Protein AF-A0A317N419-F1 (afdb_monomer_lite)

Sequence (150 aa):
MLAPAGVVDKLAEAG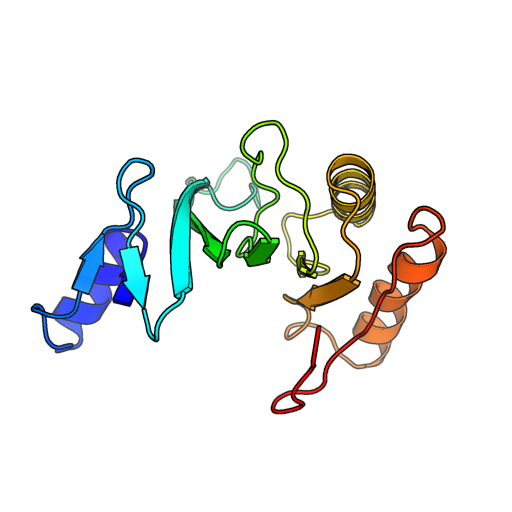AETGRLEVATADAPFESAGVTVRSIVGEHAAIHSSLPESPNVAYLIDGRILHPGDAFPALPDSTLLDVLFLPVSGPWMRYADAVDYVTATRPGLVVPIHDGDLNEMGRTLTDQLAGLLPEGIRYQRLDSGTPVTV

Secondary structure (DSSP, 8-state):
-EE-HHHHHHHHHTT--GGG-EE--SS--EEETTEEEEEEEEEPPPS-TTSPP-EEEEEEETTTEEE--SS-PPPPTT---SEEEEE---TT--HHHHHHHHHHH--SEEEEES-TTS-HHHHHHHHGGGGGSPTT-EE----TT-----

Radius of gyration: 16.14 Å; chains: 1; bounding box: 37×36×35 Å

InterPro domains:
  IPR036866 Ribonuclease Z/Hydroxyacylglutathione hydrolase-like [G3DSA:3.60.15.10] (1-128)
  IPR036866 Ribonuclease Z/Hydroxyacylglutathione hydrolase-like [SSF56281] (29-119)

Foldseek 3Di:
DEEAPVVLVVCVVVVHDNVPYHYADQPDWDDDPRKTKGWDKDWQQDLDPVDDTHIFIWIQINLAEIDGDRDLDDDDPPRAHQEYAFEQDDSRDDLVVRQVSCAVRVYQEYEYDPCPVDDPVSVVVSQCSQVSHDPNYHYDYDDPPRDDDD

Structure (mmCIF, N/CA/C/O backbone):
data_AF-A0A317N419-F1
#
_entry.id   AF-A0A317N419-F1
#
loop_
_atom_site.group_PDB
_atom_site.id
_atom_site.type_symbol
_atom_site.label_atom_id
_atom_site.label_alt_id
_atom_site.label_comp_id
_atom_site.label_asym_id
_atom_site.label_entity_id
_atom_site.label_seq_id
_atom_site.pdbx_PDB_ins_code
_atom_site.Cartn_x
_atom_site.Cartn_y
_atom_site.Cartn_z
_atom_site.occupancy
_atom_site.B_iso_or_equiv
_atom_site.auth_seq_id
_atom_site.auth_comp_id
_atom_site.auth_asym_id
_atom_site.auth_atom_id
_atom_site.pdbx_PDB_model_num
ATOM 1 N N . MET A 1 1 ? -14.486 4.471 9.496 1.00 80.69 1 MET A N 1
ATOM 2 C CA . MET A 1 1 ? -13.049 4.539 9.221 1.00 80.69 1 MET A CA 1
ATOM 3 C C . MET A 1 1 ? -12.380 3.555 10.140 1.00 80.69 1 MET A C 1
ATOM 5 O O . MET A 1 1 ? -12.443 3.735 11.348 1.00 80.69 1 MET A O 1
ATOM 9 N N . LEU A 1 2 ? -11.801 2.524 9.538 1.00 89.50 2 LEU A N 1
ATOM 10 C CA . LEU A 1 2 ? -10.922 1.585 10.209 1.00 89.50 2 LEU A CA 1
ATOM 11 C C . LEU A 1 2 ? -9.491 2.106 10.035 1.00 89.50 2 LEU A C 1
ATOM 13 O O . LEU A 1 2 ? -9.149 2.515 8.925 1.00 89.50 2 LEU A O 1
ATOM 17 N N . ALA A 1 3 ? -8.706 2.208 11.106 1.00 92.94 3 ALA A N 1
ATOM 18 C CA . ALA A 1 3 ? -7.365 2.803 11.058 1.00 92.94 3 ALA A CA 1
ATOM 19 C C . ALA A 1 3 ? -6.517 2.411 12.286 1.00 92.94 3 ALA A C 1
ATOM 21 O O . ALA A 1 3 ? -7.059 1.854 13.243 1.00 92.94 3 ALA A O 1
ATOM 22 N N . PRO A 1 4 ? -5.205 2.720 12.320 1.00 94.38 4 PRO A N 1
ATOM 23 C CA . PRO A 1 4 ? -4.434 2.652 13.560 1.00 94.38 4 PRO A CA 1
ATOM 24 C C . PRO A 1 4 ? -5.053 3.499 14.682 1.00 94.38 4 PRO A C 1
ATOM 26 O O . PRO A 1 4 ? -5.641 4.549 14.416 1.00 94.38 4 PRO A O 1
ATOM 29 N N . ALA A 1 5 ? -4.848 3.097 15.941 1.00 93.88 5 ALA A N 1
ATOM 30 C CA . ALA A 1 5 ? -5.417 3.781 17.109 1.00 93.88 5 ALA A CA 1
ATOM 31 C C . ALA A 1 5 ? -5.109 5.288 17.133 1.00 93.88 5 ALA A C 1
ATOM 33 O O . ALA A 1 5 ? -6.018 6.104 17.230 1.00 93.88 5 ALA A O 1
ATOM 34 N N . GLY A 1 6 ? -3.852 5.673 16.893 1.00 94.06 6 GLY A N 1
ATOM 35 C CA . GLY A 1 6 ? -3.470 7.088 16.868 1.00 94.06 6 GLY A CA 1
ATOM 36 C C . GLY A 1 6 ? -4.131 7.908 15.749 1.00 94.06 6 GLY A C 1
ATOM 37 O O . GLY A 1 6 ? -4.202 9.130 15.851 1.00 94.06 6 GLY A O 1
ATOM 38 N N . VAL A 1 7 ? -4.621 7.271 14.678 1.00 95.00 7 VAL A N 1
ATOM 39 C CA . VAL A 1 7 ? -5.422 7.946 13.641 1.00 95.00 7 VAL A CA 1
ATOM 40 C C . VAL A 1 7 ? -6.870 8.095 14.103 1.00 95.00 7 VAL A C 1
ATOM 42 O O . VAL A 1 7 ? -7.449 9.164 13.926 1.00 95.00 7 VAL A O 1
ATOM 45 N N . VAL A 1 8 ? -7.440 7.057 14.722 1.00 96.25 8 VAL A N 1
ATOM 46 C CA . VAL A 1 8 ? -8.780 7.105 15.329 1.00 96.25 8 VAL A CA 1
ATOM 47 C C . VAL A 1 8 ? -8.870 8.232 16.358 1.00 96.25 8 VAL A C 1
ATOM 49 O O . VAL A 1 8 ? -9.787 9.048 16.272 1.00 96.25 8 VAL A O 1
ATOM 52 N N . ASP A 1 9 ? -7.886 8.335 17.251 1.00 95.88 9 ASP A N 1
ATOM 53 C CA . ASP A 1 9 ? -7.836 9.370 18.287 1.00 95.88 9 ASP A CA 1
ATOM 54 C C . ASP A 1 9 ? -7.812 10.774 17.669 1.00 95.88 9 ASP A C 1
ATOM 56 O O . ASP A 1 9 ? -8.660 11.611 17.978 1.00 95.88 9 ASP A O 1
ATOM 60 N N . LYS A 1 10 ? -6.912 11.010 16.704 1.00 96.50 10 LYS A N 1
ATOM 61 C CA . LYS A 1 10 ? -6.810 12.299 15.998 1.00 96.50 10 LYS A CA 1
ATOM 62 C C . LYS A 1 10 ? -8.097 12.683 15.271 1.00 96.50 10 LYS A C 1
ATOM 64 O O . LYS A 1 10 ? -8.446 13.860 15.218 1.00 96.50 10 LYS A O 1
ATOM 69 N N . LEU A 1 11 ? -8.804 11.717 14.686 1.00 96.69 11 LEU A N 1
ATOM 70 C CA . LEU A 1 11 ? -10.076 11.975 14.010 1.00 96.69 11 LEU A CA 1
ATOM 71 C C . LEU A 1 11 ? -11.190 12.300 15.003 1.00 96.69 11 LEU A C 1
ATOM 73 O O . LEU A 1 11 ? -11.979 13.207 14.743 1.00 96.69 11 LEU A O 1
ATOM 77 N N . ALA A 1 12 ? -11.243 11.599 16.136 1.00 96.38 12 ALA A N 1
ATOM 78 C CA . ALA A 1 12 ? -12.186 11.901 17.205 1.00 96.38 12 ALA A CA 1
ATOM 79 C C . ALA A 1 12 ? -11.947 13.312 17.770 1.00 96.38 12 ALA A C 1
ATOM 81 O O . ALA A 1 12 ? -12.893 14.088 17.901 1.00 96.38 12 ALA A O 1
ATOM 82 N N . GLU A 1 13 ? -10.687 13.681 18.019 1.00 97.31 13 GLU A N 1
ATOM 83 C CA . GLU A 1 13 ? -10.290 15.032 18.443 1.00 97.31 13 GLU A CA 1
ATOM 84 C C . GLU A 1 13 ? -10.659 16.105 17.410 1.00 97.31 13 GLU A C 1
ATOM 86 O O . GLU A 1 13 ? -11.087 17.201 17.772 1.00 97.31 13 GLU A O 1
ATOM 91 N N . ALA A 1 14 ? -10.553 15.781 16.119 1.00 97.19 14 ALA A N 1
ATOM 92 C CA . ALA A 1 14 ? -10.971 16.652 15.024 1.00 97.19 14 ALA A CA 1
ATOM 93 C C . ALA A 1 14 ? -12.503 16.739 14.845 1.00 97.19 14 ALA A C 1
ATOM 95 O O . ALA A 1 14 ? -12.975 17.457 13.962 1.00 97.19 14 ALA A O 1
ATOM 96 N N . GLY A 1 15 ? -13.289 16.031 15.665 1.00 96.50 15 GLY A N 1
ATOM 97 C CA . GLY A 1 15 ? -14.752 16.077 15.654 1.00 96.50 15 GLY A CA 1
ATOM 98 C C . GLY A 1 15 ? -15.418 15.116 14.668 1.00 96.50 15 GLY A C 1
ATOM 99 O O . GLY A 1 15 ? -16.587 15.310 14.330 1.00 96.50 15 GLY A O 1
ATOM 100 N N . ALA A 1 16 ? -14.710 14.088 14.189 1.00 95.81 16 ALA A N 1
ATOM 101 C CA . ALA A 1 16 ? -15.334 13.029 13.404 1.00 95.81 16 ALA A CA 1
ATOM 102 C C . ALA A 1 16 ? -16.356 12.241 14.247 1.00 95.81 16 ALA A C 1
ATOM 104 O O . ALA A 1 16 ? -16.210 12.080 15.459 1.00 95.81 16 ALA A O 1
ATOM 105 N N . GLU A 1 17 ? -17.400 11.726 13.594 1.00 94.75 17 GLU A N 1
ATOM 106 C CA . GLU A 1 17 ? -18.445 10.938 14.252 1.00 94.75 17 GLU A CA 1
ATOM 107 C C . GLU A 1 17 ? -17.854 9.639 14.824 1.00 94.75 17 GLU A C 1
ATOM 109 O O . GLU A 1 17 ? -17.531 8.712 14.082 1.00 94.75 17 GLU A O 1
ATOM 114 N N . THR A 1 18 ? -17.729 9.563 16.150 1.00 90.00 18 THR A N 1
ATOM 115 C CA . THR A 1 18 ? -17.045 8.464 16.855 1.00 90.00 18 THR A CA 1
ATOM 116 C C . THR A 1 18 ? -17.679 7.098 16.613 1.00 90.00 18 THR A C 1
ATOM 118 O O . THR A 1 18 ? -16.962 6.108 16.535 1.00 90.00 18 THR A O 1
ATOM 121 N N . GLY A 1 19 ? -18.997 7.037 16.393 1.00 91.25 19 GLY A N 1
ATOM 122 C CA . GLY A 1 19 ? -19.706 5.806 16.017 1.00 91.25 19 GLY A CA 1
ATOM 123 C C . GLY A 1 19 ? -19.312 5.240 14.647 1.00 91.25 19 GLY A C 1
ATOM 124 O O . GLY A 1 19 ? -19.763 4.161 14.281 1.00 91.25 19 GLY A O 1
ATOM 125 N N . ARG A 1 20 ? -18.484 5.961 13.881 1.00 89.62 20 ARG A N 1
ATOM 126 C CA . ARG A 1 20 ? -17.904 5.510 12.614 1.00 89.62 20 ARG A CA 1
ATOM 127 C C . ARG A 1 20 ? -16.392 5.344 12.689 1.00 89.62 20 ARG A C 1
ATOM 129 O O . ARG A 1 20 ? -15.778 5.221 11.632 1.00 89.62 20 ARG A O 1
ATOM 136 N N . LEU A 1 21 ? -15.770 5.405 13.861 1.00 93.25 21 LEU A N 1
ATOM 137 C CA . LEU A 1 21 ? -14.327 5.238 14.013 1.00 93.25 21 LEU A CA 1
ATOM 138 C C . LEU A 1 21 ? -14.038 3.905 14.688 1.00 93.25 21 LEU A C 1
ATOM 140 O O . LEU A 1 21 ? -14.575 3.612 15.751 1.00 93.25 21 LEU A O 1
ATOM 144 N N . GLU A 1 22 ? -13.173 3.112 14.072 1.00 92.69 22 GLU A N 1
ATOM 145 C CA . GLU A 1 22 ? -12.812 1.792 14.565 1.00 92.69 22 GLU A CA 1
ATOM 146 C C . GLU A 1 22 ? -11.302 1.602 14.455 1.00 92.69 22 GLU A C 1
ATOM 148 O O . GLU A 1 22 ? -10.666 2.005 13.475 1.00 92.69 22 GLU A O 1
ATOM 153 N N . VAL A 1 23 ? -10.715 0.984 15.477 1.00 94.38 23 VAL A N 1
ATOM 154 C CA . VAL A 1 23 ? -9.303 0.604 15.447 1.00 94.38 23 VAL A CA 1
ATOM 155 C C . VAL A 1 23 ? -9.167 -0.691 14.657 1.00 94.38 23 VAL A C 1
ATOM 157 O O . VAL A 1 23 ? -9.862 -1.667 14.934 1.00 94.38 23 VAL A O 1
ATOM 160 N N . ALA A 1 24 ? -8.265 -0.705 13.680 1.00 93.44 24 ALA A N 1
ATOM 161 C CA . ALA A 1 24 ? -7.962 -1.897 12.901 1.00 93.44 24 ALA A CA 1
ATOM 162 C C . ALA A 1 24 ? -7.364 -2.995 13.788 1.00 93.44 24 ALA A C 1
ATOM 164 O O . ALA A 1 24 ? -6.426 -2.750 14.547 1.00 93.44 24 ALA A O 1
ATOM 165 N N . THR A 1 25 ? -7.869 -4.218 13.649 1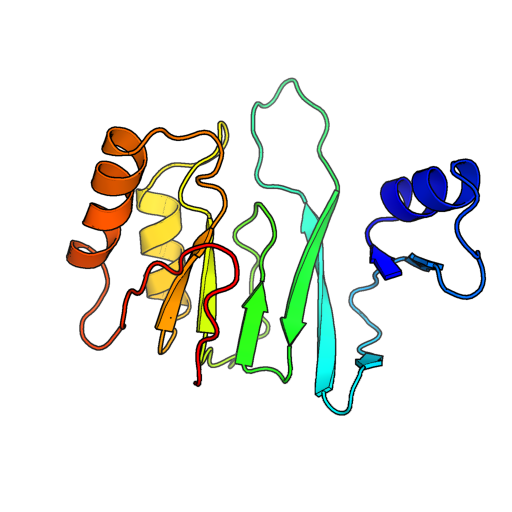.00 91.56 25 THR A N 1
ATOM 166 C CA . THR A 1 25 ? -7.308 -5.413 14.291 1.00 91.56 25 THR A CA 1
ATOM 167 C C . THR A 1 25 ? -7.099 -6.505 13.245 1.00 91.56 25 THR A C 1
ATOM 169 O O . THR A 1 25 ? -7.745 -6.498 12.197 1.00 91.56 25 THR A O 1
ATOM 172 N N . ALA A 1 26 ? -6.177 -7.435 13.500 1.00 84.12 26 ALA A N 1
ATOM 173 C CA . ALA A 1 26 ? -5.904 -8.537 12.575 1.00 84.12 26 ALA A CA 1
ATOM 174 C C . ALA A 1 26 ? -7.013 -9.611 12.571 1.00 84.12 26 ALA A C 1
ATOM 176 O O . ALA A 1 26 ? -7.154 -10.352 11.599 1.00 84.12 26 ALA A O 1
ATOM 177 N N . ASP A 1 27 ? -7.810 -9.683 13.641 1.00 81.50 27 ASP A N 1
ATOM 178 C CA . ASP A 1 27 ? -8.704 -10.815 13.914 1.00 81.50 27 ASP A CA 1
ATOM 179 C C . ASP A 1 27 ? -10.129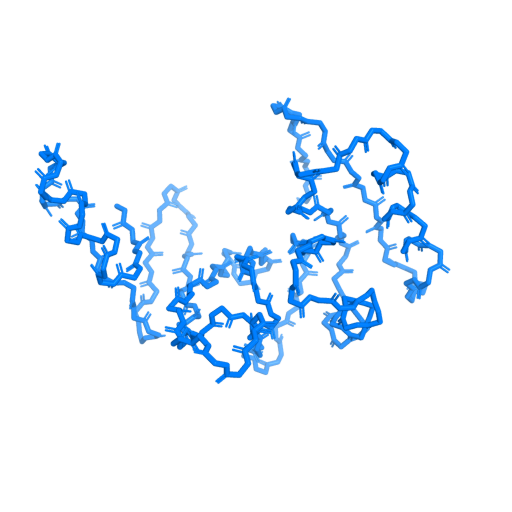 -10.637 13.365 1.00 81.50 27 ASP A C 1
ATOM 181 O O . ASP A 1 27 ? -10.904 -11.594 13.330 1.00 81.50 27 ASP A O 1
ATOM 185 N N . ALA A 1 28 ? -10.494 -9.428 12.931 1.00 82.50 28 ALA A N 1
ATOM 186 C CA . ALA A 1 28 ? -11.865 -9.091 12.559 1.00 82.50 28 ALA A CA 1
ATOM 187 C C . ALA A 1 28 ? -11.939 -8.481 11.148 1.00 82.50 28 ALA A C 1
ATOM 189 O O . ALA A 1 28 ? -11.790 -7.266 10.995 1.00 82.50 28 ALA A O 1
ATOM 190 N N . PRO A 1 29 ? -12.179 -9.289 10.094 1.00 89.06 29 PRO A N 1
ATOM 191 C CA . PRO A 1 29 ? -12.603 -8.742 8.812 1.00 89.06 29 PRO A CA 1
ATOM 192 C C . PRO A 1 29 ? -13.989 -8.096 8.942 1.00 89.06 29 PRO A C 1
ATOM 194 O O . PRO A 1 29 ? -14.802 -8.505 9.774 1.00 89.06 29 PRO A O 1
ATOM 197 N N . PHE A 1 30 ? -14.274 -7.117 8.089 1.00 88.62 30 PHE A N 1
ATOM 198 C CA . PHE A 1 30 ? -15.555 -6.412 8.062 1.00 88.62 30 PHE A CA 1
ATOM 199 C C . PHE A 1 30 ? -16.113 -6.322 6.642 1.00 88.62 30 PHE A C 1
ATOM 201 O O . PHE A 1 30 ? -15.382 -6.452 5.664 1.00 88.62 30 PHE A O 1
ATOM 208 N N . GLU A 1 31 ? -17.414 -6.074 6.534 1.00 92.75 31 GLU A N 1
ATOM 209 C CA . GLU A 1 31 ? -18.094 -5.871 5.256 1.00 92.75 31 GLU A CA 1
ATOM 210 C C . GLU A 1 31 ? -18.266 -4.380 4.973 1.00 92.75 31 GLU A C 1
ATOM 212 O O . GLU A 1 31 ? -18.718 -3.614 5.826 1.00 92.75 31 GLU A O 1
ATOM 217 N N . SER A 1 32 ? -17.959 -3.965 3.748 1.00 89.94 32 SER A N 1
ATOM 218 C CA . SER A 1 32 ? -18.228 -2.610 3.272 1.00 89.94 32 SER A CA 1
ATOM 219 C C . SER A 1 32 ? -18.648 -2.657 1.816 1.00 89.94 32 SER A C 1
ATOM 221 O O . SER A 1 32 ? -17.971 -3.266 1.000 1.00 89.94 32 SER A O 1
ATOM 223 N N . ALA A 1 33 ? -19.781 -2.037 1.479 1.00 91.12 33 ALA A N 1
ATOM 224 C CA . ALA A 1 33 ? -20.308 -2.003 0.110 1.00 91.12 33 ALA A CA 1
ATOM 225 C C . ALA A 1 33 ? -20.398 -3.384 -0.591 1.00 91.12 33 ALA A C 1
ATOM 227 O O . ALA A 1 33 ? -20.318 -3.461 -1.814 1.00 91.12 33 ALA A O 1
ATOM 228 N N . GLY A 1 34 ? -20.592 -4.465 0.175 1.00 93.88 34 GLY A N 1
ATOM 229 C CA . GLY A 1 34 ? -20.692 -5.833 -0.346 1.00 93.88 34 GLY A CA 1
ATOM 230 C C . GLY A 1 34 ? -19.354 -6.519 -0.635 1.00 93.88 34 GLY A C 1
ATOM 231 O O . GLY A 1 34 ? -19.356 -7.544 -1.312 1.00 93.88 34 GLY A O 1
ATOM 232 N N . VAL A 1 35 ? -18.236 -5.962 -0.159 1.00 94.38 35 VAL A N 1
ATOM 233 C CA . VAL A 1 35 ? -16.927 -6.620 -0.180 1.00 94.38 35 VAL A CA 1
ATOM 234 C C . VAL A 1 35 ? -16.394 -6.819 1.234 1.00 94.38 35 VAL A C 1
ATOM 236 O O . VAL A 1 35 ? -16.468 -5.920 2.080 1.00 94.38 35 VAL A O 1
ATOM 239 N N . THR A 1 36 ? -15.778 -7.977 1.459 1.00 95.00 36 THR A N 1
ATOM 240 C CA . THR A 1 36 ? -15.038 -8.253 2.687 1.00 95.00 36 THR A CA 1
ATOM 241 C C . THR A 1 36 ? -13.720 -7.488 2.674 1.00 95.00 36 THR A C 1
ATOM 243 O O . THR A 1 36 ? -12.967 -7.537 1.703 1.00 95.00 36 THR A O 1
ATOM 246 N N . VAL A 1 37 ? -13.383 -6.822 3.770 1.00 94.81 37 VAL A N 1
ATOM 247 C CA . VAL A 1 37 ? -12.100 -6.147 3.960 1.00 94.81 37 VAL A CA 1
ATOM 248 C C . VAL A 1 37 ? -11.417 -6.742 5.183 1.00 94.81 37 VAL A C 1
ATOM 250 O O . VAL A 1 37 ? -11.973 -6.756 6.280 1.00 94.81 37 VAL A O 1
ATOM 253 N N . ARG A 1 38 ? -10.192 -7.236 4.997 1.00 94.38 38 ARG A N 1
ATOM 254 C CA . ARG A 1 38 ? -9.328 -7.720 6.076 1.00 94.38 38 ARG A CA 1
ATOM 255 C C . ARG A 1 38 ? -8.189 -6.736 6.298 1.00 94.38 38 ARG A C 1
ATOM 257 O O . ARG A 1 38 ? -7.468 -6.401 5.360 1.00 94.38 38 ARG A O 1
ATOM 264 N N . SER A 1 39 ? -7.996 -6.324 7.544 1.00 95.38 39 SER A N 1
ATOM 265 C CA . SER A 1 39 ? -6.817 -5.567 7.949 1.00 95.38 39 SER A CA 1
ATOM 266 C C . SER A 1 39 ? -5.633 -6.491 8.210 1.00 95.38 39 SER A C 1
ATOM 268 O O . SER A 1 39 ? -5.767 -7.532 8.848 1.00 95.38 39 SER A O 1
ATOM 270 N N . ILE A 1 40 ? -4.461 -6.082 7.742 1.00 94.81 40 ILE A N 1
ATOM 271 C CA . ILE A 1 40 ? -3.172 -6.651 8.124 1.00 94.81 40 ILE A CA 1
ATOM 272 C C . ILE A 1 40 ? -2.466 -5.558 8.921 1.00 94.81 40 ILE A C 1
ATOM 274 O O . ILE A 1 40 ? -2.005 -4.563 8.360 1.00 94.81 40 ILE A O 1
ATOM 278 N N . VAL A 1 41 ? -2.478 -5.713 10.243 1.00 94.50 41 VAL A N 1
ATOM 279 C CA . VAL A 1 41 ? -1.889 -4.749 11.178 1.00 94.50 41 VAL A CA 1
ATOM 280 C C . VAL A 1 41 ? -0.398 -5.027 11.298 1.00 94.50 41 VAL A C 1
ATOM 282 O O . VAL A 1 41 ? 0.009 -6.172 11.493 1.00 94.50 41 VAL A O 1
ATOM 285 N N . GLY A 1 42 ? 0.408 -3.980 11.193 1.00 93.94 42 GLY A N 1
ATOM 286 C CA . GLY A 1 42 ? 1.846 -4.058 11.374 1.00 93.94 42 GLY A CA 1
ATOM 287 C C . GLY A 1 42 ? 2.446 -2.670 11.519 1.00 93.94 42 GLY A C 1
ATOM 288 O O . GLY A 1 42 ? 1.775 -1.724 11.925 1.00 93.94 42 GLY A O 1
ATOM 289 N N . GLU A 1 43 ? 3.708 -2.552 11.139 1.00 93.81 43 GLU A N 1
ATOM 290 C CA . GLU A 1 43 ? 4.436 -1.290 11.173 1.00 93.81 43 GLU A CA 1
ATOM 291 C C . GLU A 1 43 ? 4.688 -0.787 9.752 1.00 93.81 43 GLU A C 1
ATOM 293 O O . GLU A 1 43 ? 4.830 -1.563 8.800 1.00 93.81 43 GLU A O 1
ATOM 298 N N . HIS A 1 44 ? 4.743 0.533 9.615 1.00 93.81 44 HIS A N 1
ATOM 299 C CA . HIS A 1 44 ? 5.324 1.207 8.466 1.00 93.81 44 HIS A CA 1
ATOM 300 C C . HIS A 1 44 ? 6.766 0.711 8.305 1.00 93.81 44 HIS A C 1
ATOM 302 O O . HIS A 1 44 ? 7.490 0.522 9.287 1.00 93.81 44 HIS A O 1
ATOM 308 N N . ALA A 1 45 ? 7.226 0.526 7.070 1.00 90.25 45 ALA A N 1
ATOM 309 C CA . ALA A 1 45 ? 8.596 0.084 6.838 1.00 90.25 45 ALA A CA 1
ATOM 310 C C . ALA A 1 45 ? 9.629 1.115 7.345 1.00 90.25 45 ALA A C 1
ATOM 312 O O . ALA A 1 45 ? 9.495 2.319 7.135 1.00 90.25 45 ALA A O 1
ATOM 313 N N . ALA A 1 46 ? 10.661 0.665 8.057 1.00 92.00 46 ALA A N 1
ATOM 314 C CA . ALA A 1 46 ? 11.524 1.562 8.824 1.00 92.00 46 ALA A CA 1
ATOM 315 C C . ALA A 1 46 ? 12.234 2.622 7.954 1.00 92.00 46 ALA A C 1
ATOM 317 O O . ALA A 1 46 ? 13.000 2.290 7.054 1.00 92.00 46 ALA A O 1
ATOM 318 N N . ILE A 1 47 ? 12.035 3.907 8.275 1.00 92.75 47 ILE A N 1
ATOM 319 C CA . ILE A 1 47 ? 12.725 5.029 7.610 1.00 92.75 47 ILE A CA 1
ATOM 320 C C . ILE A 1 47 ? 14.173 5.148 8.103 1.00 92.75 47 ILE A C 1
ATOM 322 O O . ILE A 1 47 ? 15.108 5.252 7.314 1.00 92.75 47 ILE A O 1
ATOM 326 N N . HIS A 1 48 ? 14.368 5.168 9.423 1.00 93.69 48 HIS A N 1
ATOM 327 C CA . HIS A 1 48 ? 15.682 5.267 10.054 1.00 93.69 48 HIS A CA 1
ATOM 328 C C . HIS A 1 48 ? 15.617 4.729 11.486 1.00 93.69 48 HIS A C 1
ATOM 330 O O . HIS A 1 48 ? 14.630 4.949 12.183 1.00 93.69 48 HIS A O 1
ATOM 336 N N . SER A 1 49 ? 16.688 4.090 11.961 1.00 92.75 49 SER A N 1
ATOM 337 C CA . SER A 1 49 ? 16.733 3.430 13.278 1.00 92.75 49 SER A CA 1
ATOM 338 C C . SER A 1 49 ? 16.609 4.374 14.481 1.00 92.75 49 SER A C 1
ATOM 340 O O . SER A 1 49 ? 16.384 3.920 15.597 1.00 92.75 49 SER A O 1
ATOM 342 N N . SER A 1 50 ? 16.775 5.683 14.278 1.00 95.19 50 SER A N 1
ATOM 343 C CA . SER A 1 50 ? 16.605 6.694 15.331 1.00 95.19 50 SER A CA 1
ATOM 344 C C . SER A 1 50 ? 15.167 7.187 15.491 1.00 95.19 50 SER A C 1
ATOM 346 O O . SER A 1 50 ? 14.909 7.994 16.383 1.00 95.19 50 SER A O 1
ATOM 348 N N . LEU A 1 51 ? 14.265 6.815 14.583 1.00 92.50 51 LEU A N 1
ATOM 349 C CA . LEU A 1 51 ? 12.862 7.205 14.636 1.00 92.50 51 LEU A CA 1
ATOM 350 C C . LEU A 1 51 ? 12.051 6.096 15.316 1.00 92.50 51 LEU A C 1
ATOM 352 O O . LEU A 1 51 ? 12.409 4.925 15.184 1.00 92.50 51 LEU A O 1
ATOM 356 N N . PRO A 1 52 ? 10.977 6.441 16.046 1.00 91.06 52 PRO A N 1
ATOM 357 C CA . PRO A 1 52 ? 10.066 5.434 16.569 1.00 91.06 52 PRO A CA 1
ATOM 358 C C . PRO A 1 52 ? 9.367 4.690 15.424 1.00 91.06 52 PRO A C 1
ATOM 360 O O . PRO A 1 52 ? 9.119 5.262 14.357 1.00 91.06 52 PRO A O 1
ATOM 363 N N . GLU A 1 53 ? 9.016 3.428 15.672 1.00 89.56 53 GLU A N 1
ATOM 364 C CA . GLU A 1 53 ? 8.132 2.669 14.787 1.00 89.56 53 GLU A CA 1
ATOM 365 C C . GLU A 1 53 ? 6.782 3.388 14.659 1.00 89.56 53 GLU A C 1
ATOM 367 O O . GLU A 1 53 ? 6.316 4.063 15.585 1.00 89.56 53 GLU A O 1
ATOM 372 N N . SER A 1 54 ? 6.205 3.323 13.463 1.00 91.81 54 SER A N 1
ATOM 373 C CA . SER A 1 54 ? 4.965 4.010 13.120 1.00 91.81 54 SER A CA 1
ATOM 374 C C . SER A 1 54 ? 3.940 2.971 12.679 1.00 91.81 54 SER A C 1
ATOM 376 O O . SER A 1 54 ? 4.202 2.283 11.694 1.00 91.81 54 SER A O 1
ATOM 378 N N . PRO A 1 55 ? 2.769 2.882 13.331 1.00 94.69 55 PRO A N 1
ATOM 379 C CA . PRO A 1 55 ? 1.772 1.880 12.981 1.00 94.69 55 PRO A CA 1
ATOM 380 C C . PRO A 1 55 ? 1.296 2.007 11.532 1.00 94.69 55 PRO A C 1
ATOM 382 O O . PRO A 1 55 ? 0.944 3.102 11.089 1.00 94.69 55 PRO A O 1
ATOM 385 N N . ASN A 1 56 ? 1.191 0.878 10.833 1.00 95.44 56 ASN A N 1
ATOM 386 C CA . ASN A 1 56 ? 0.607 0.782 9.499 1.00 95.44 56 ASN A CA 1
ATOM 387 C C . ASN A 1 56 ? -0.506 -0.272 9.471 1.00 95.44 56 ASN A C 1
ATOM 389 O O . ASN A 1 56 ? -0.491 -1.270 10.194 1.00 95.44 56 ASN A O 1
ATOM 393 N N . VAL A 1 57 ? -1.491 -0.054 8.604 1.00 96.00 57 VAL A N 1
ATOM 394 C CA . VAL A 1 57 ? -2.543 -1.033 8.335 1.00 96.00 57 VAL A CA 1
ATOM 395 C C . VAL A 1 57 ? -2.652 -1.195 6.833 1.00 96.00 57 VAL A C 1
ATOM 397 O O . VAL A 1 57 ? -3.060 -0.276 6.123 1.00 96.00 57 VAL A O 1
ATOM 400 N N . ALA A 1 58 ? -2.336 -2.396 6.369 1.00 96.69 58 ALA A N 1
ATOM 401 C CA . ALA A 1 58 ? -2.650 -2.818 5.020 1.00 96.69 58 ALA A CA 1
ATOM 402 C C . ALA A 1 58 ? -4.083 -3.360 4.955 1.00 96.69 58 ALA A C 1
ATOM 404 O O . ALA A 1 58 ? -4.594 -3.935 5.920 1.00 96.69 58 ALA A O 1
ATOM 405 N N . TYR A 1 59 ? -4.727 -3.205 3.803 1.00 96.38 59 TYR A N 1
ATOM 406 C CA . TYR A 1 59 ? -6.080 -3.695 3.555 1.00 96.38 59 TYR A CA 1
ATOM 407 C C . TYR A 1 59 ? -6.069 -4.699 2.411 1.00 96.38 59 TYR A C 1
ATOM 409 O O . TYR A 1 59 ? -5.719 -4.363 1.278 1.00 96.38 59 TYR A O 1
ATOM 417 N N . LEU A 1 60 ? -6.480 -5.927 2.721 1.00 96.19 60 LEU A N 1
ATOM 418 C CA . LEU A 1 60 ? -6.774 -6.965 1.746 1.00 96.19 60 LEU A CA 1
ATOM 419 C C . LEU A 1 60 ? -8.282 -6.963 1.482 1.00 96.19 60 LEU A C 1
ATOM 421 O O . LEU A 1 60 ? -9.081 -7.342 2.340 1.00 96.19 60 LEU A O 1
ATOM 425 N N . ILE A 1 61 ? -8.660 -6.507 0.296 1.00 95.75 61 ILE A N 1
ATOM 426 C CA . ILE A 1 61 ? -10.042 -6.328 -0.138 1.00 95.75 61 ILE A CA 1
ATOM 427 C C . ILE A 1 61 ? -10.445 -7.540 -0.977 1.00 95.75 61 ILE A C 1
ATOM 429 O O . ILE A 1 61 ? -9.763 -7.918 -1.933 1.00 95.75 61 ILE A O 1
ATOM 433 N N . ASP A 1 62 ? -11.542 -8.168 -0.568 1.00 94.88 62 ASP A N 1
ATOM 434 C CA . ASP A 1 62 ? -12.133 -9.384 -1.131 1.00 94.88 62 ASP A CA 1
ATOM 435 C C . ASP A 1 62 ? -11.124 -10.530 -1.341 1.00 94.88 62 ASP A C 1
ATOM 437 O O . ASP A 1 62 ? -11.202 -11.311 -2.288 1.00 94.88 62 ASP A O 1
ATOM 441 N N . GLY A 1 63 ? -10.097 -10.579 -0.484 1.00 94.38 63 GLY A N 1
ATOM 442 C CA . GLY A 1 63 ? -9.029 -11.578 -0.541 1.00 94.38 63 GLY A CA 1
ATOM 443 C C . GLY A 1 63 ? -8.068 -11.461 -1.730 1.00 94.38 63 GLY A C 1
ATOM 444 O O . GLY A 1 63 ? -7.172 -12.293 -1.830 1.00 94.38 63 GLY A O 1
ATOM 445 N N . ARG A 1 64 ? -8.225 -10.462 -2.611 1.00 95.94 64 ARG A N 1
ATOM 446 C CA . ARG A 1 64 ? -7.531 -10.409 -3.915 1.00 95.94 64 ARG A CA 1
ATOM 447 C C . ARG A 1 64 ? -6.955 -9.050 -4.315 1.00 95.94 64 ARG A C 1
ATOM 449 O O . ARG A 1 64 ? -6.155 -8.985 -5.242 1.00 95.94 64 ARG A O 1
ATOM 456 N N . ILE A 1 65 ? -7.332 -7.961 -3.646 1.00 97.19 65 ILE A N 1
ATOM 457 C CA . ILE A 1 65 ? -6.773 -6.622 -3.889 1.00 97.19 65 ILE A CA 1
ATOM 458 C C . ILE A 1 65 ? -6.030 -6.176 -2.636 1.00 97.19 65 ILE A C 1
ATOM 460 O O . ILE A 1 65 ? -6.639 -6.068 -1.574 1.00 97.19 65 ILE A O 1
ATOM 464 N N . LEU A 1 66 ? -4.736 -5.885 -2.750 1.00 98.06 66 LEU A N 1
ATOM 465 C CA 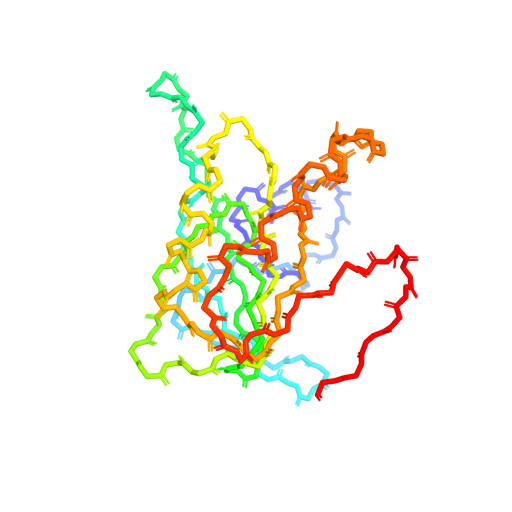. LEU A 1 66 ? -3.935 -5.399 -1.628 1.00 98.06 66 LEU A CA 1
ATOM 466 C C . LEU A 1 66 ? -3.612 -3.914 -1.774 1.00 98.06 66 LEU A C 1
ATOM 468 O O . LEU A 1 66 ? -2.934 -3.515 -2.721 1.00 98.06 66 LEU A O 1
ATOM 472 N N . HIS A 1 67 ? -4.012 -3.125 -0.776 1.00 97.75 67 HIS A N 1
ATOM 473 C CA . HIS A 1 67 ? -3.438 -1.809 -0.511 1.00 97.75 67 HIS A CA 1
ATOM 474 C C . HIS A 1 67 ? -2.540 -1.890 0.733 1.00 97.75 67 HIS A C 1
ATOM 476 O O . HIS A 1 67 ? -3.063 -1.954 1.848 1.00 97.75 67 HIS A O 1
ATOM 482 N N . PRO A 1 68 ? -1.204 -1.885 0.592 1.00 97.31 68 PRO A N 1
ATOM 483 C CA . PRO A 1 68 ? -0.302 -2.185 1.698 1.00 97.31 68 PRO A CA 1
ATOM 484 C C . PRO A 1 68 ? 0.011 -0.982 2.604 1.00 97.31 68 PRO A C 1
ATOM 486 O O . PRO A 1 68 ? 0.683 -1.151 3.620 1.00 97.31 68 PRO A O 1
ATOM 489 N N . GLY A 1 69 ? -0.457 0.218 2.242 1.00 95.94 69 GLY A N 1
ATOM 490 C CA . GLY A 1 69 ? 0.025 1.456 2.857 1.00 95.94 69 GLY A CA 1
ATOM 491 C C . GLY A 1 69 ? 1.458 1.726 2.399 1.00 95.94 69 GLY A C 1
ATOM 492 O O . GLY A 1 69 ? 1.756 1.579 1.216 1.00 95.94 69 GLY A O 1
ATOM 493 N N . ASP A 1 70 ? 2.336 2.047 3.337 1.00 94.56 70 ASP A N 1
ATOM 494 C CA . ASP A 1 70 ? 3.770 2.324 3.167 1.00 94.56 70 ASP A CA 1
ATOM 495 C C . ASP A 1 70 ? 4.642 1.202 3.763 1.00 94.56 70 ASP A C 1
ATOM 497 O O . ASP A 1 70 ? 5.655 1.418 4.435 1.00 94.56 70 ASP A O 1
ATOM 501 N N . ALA A 1 71 ? 4.243 -0.042 3.507 1.00 95.75 71 ALA A N 1
ATOM 502 C CA . ALA A 1 71 ? 4.982 -1.226 3.925 1.00 95.75 71 ALA A CA 1
ATOM 503 C C . ALA A 1 71 ? 4.918 -2.345 2.873 1.00 95.75 71 ALA A C 1
ATOM 505 O O . ALA A 1 71 ? 4.207 -2.254 1.874 1.00 95.75 71 ALA A O 1
ATOM 506 N N . PHE A 1 72 ? 5.640 -3.436 3.139 1.00 96.19 72 PHE A N 1
ATOM 507 C CA . PHE A 1 72 ? 5.594 -4.688 2.376 1.00 96.19 72 PHE A CA 1
ATOM 508 C C . PHE A 1 72 ? 5.139 -5.833 3.298 1.00 96.19 72 PHE A C 1
ATOM 510 O O . PHE A 1 72 ? 5.964 -6.626 3.755 1.00 96.19 72 PHE A O 1
ATOM 517 N N . PRO A 1 73 ? 3.844 -5.890 3.667 1.00 95.56 73 PRO A N 1
ATOM 518 C CA . PRO A 1 73 ? 3.362 -6.817 4.685 1.00 95.56 73 PRO A CA 1
ATOM 519 C C . PRO A 1 73 ? 3.423 -8.268 4.202 1.00 95.56 73 PRO A C 1
ATOM 521 O O . PRO A 1 73 ? 3.132 -8.565 3.040 1.00 95.56 73 PRO A O 1
ATOM 524 N N . ALA A 1 74 ? 3.721 -9.195 5.111 1.00 93.69 74 ALA A N 1
ATOM 525 C CA . ALA A 1 74 ? 3.493 -10.610 4.847 1.00 93.69 74 ALA A CA 1
ATOM 526 C C . ALA A 1 74 ? 1.994 -10.857 4.611 1.00 93.69 74 ALA A C 1
ATOM 528 O O . ALA A 1 74 ? 1.143 -10.307 5.315 1.00 93.69 74 ALA A O 1
ATOM 529 N N . LEU A 1 75 ? 1.676 -11.680 3.616 1.00 92.62 75 LEU A N 1
ATOM 530 C CA . LEU A 1 75 ? 0.300 -12.065 3.319 1.00 92.62 75 LEU A CA 1
ATOM 531 C C . LEU A 1 75 ? -0.028 -13.403 3.980 1.00 92.62 75 LEU A C 1
ATOM 533 O O . LEU A 1 75 ? 0.873 -14.224 4.153 1.00 92.62 75 LEU A O 1
ATOM 537 N N . PRO A 1 76 ? -1.304 -13.657 4.318 1.00 84.69 76 PRO A N 1
ATOM 538 C CA . PRO A 1 76 ? -1.738 -14.997 4.685 1.00 84.69 76 PRO A CA 1
ATOM 539 C C . PRO A 1 76 ? -1.355 -15.996 3.587 1.00 84.69 76 PRO A C 1
ATOM 541 O O . PRO A 1 76 ? -1.542 -15.707 2.397 1.00 84.69 76 PRO A O 1
ATOM 544 N N . ASP A 1 77 ? -0.846 -17.163 3.983 1.00 76.81 77 ASP A N 1
ATOM 545 C CA . ASP A 1 77 ? -0.471 -18.230 3.053 1.00 76.81 77 ASP A CA 1
ATOM 546 C C . ASP A 1 77 ? -1.613 -18.502 2.060 1.00 76.81 77 ASP A C 1
ATOM 548 O O . ASP A 1 77 ? -2.783 -18.499 2.442 1.00 76.81 77 ASP A O 1
ATOM 552 N N . SER A 1 78 ? -1.274 -18.744 0.787 1.00 79.69 78 SER A N 1
ATOM 553 C CA . SER A 1 78 ? -2.192 -18.965 -0.352 1.00 79.69 78 SER A CA 1
ATOM 554 C C . SER A 1 78 ? -2.971 -17.755 -0.895 1.00 79.69 78 SER A C 1
ATOM 556 O O . SER A 1 78 ? -3.787 -17.930 -1.800 1.00 79.69 78 SER A O 1
ATOM 558 N N . THR A 1 79 ? -2.702 -16.532 -0.424 1.00 92.69 79 THR A N 1
ATOM 559 C CA . THR A 1 79 ? -3.307 -15.326 -1.022 1.00 92.69 79 THR A CA 1
ATOM 560 C C . THR A 1 79 ? -2.838 -15.150 -2.470 1.00 92.69 79 THR A C 1
ATOM 562 O O . THR A 1 79 ? -1.642 -15.016 -2.725 1.00 92.69 79 THR A O 1
ATOM 565 N N . LEU A 1 80 ? -3.784 -15.123 -3.411 1.00 94.12 80 LEU A N 1
ATOM 566 C CA . LEU A 1 80 ? -3.544 -14.790 -4.814 1.00 94.12 80 LEU A CA 1
ATOM 567 C C . LEU A 1 80 ? -4.085 -13.389 -5.077 1.00 94.12 80 LEU A C 1
ATOM 569 O O . LEU A 1 80 ? -5.274 -13.135 -4.888 1.00 94.12 80 LEU A O 1
ATOM 573 N N . LEU A 1 81 ? -3.201 -12.478 -5.478 1.00 97.25 81 LEU A N 1
ATOM 574 C CA . LEU A 1 81 ? -3.576 -11.095 -5.736 1.00 97.25 81 LEU A CA 1
ATOM 575 C C . LEU A 1 81 ? -3.941 -10.892 -7.206 1.00 97.25 81 LEU A C 1
ATOM 577 O O . LEU A 1 81 ? -3.133 -11.124 -8.102 1.00 97.25 81 LEU A O 1
ATOM 581 N N . ASP A 1 82 ? -5.125 -10.350 -7.446 1.00 97.38 82 ASP A N 1
ATOM 582 C CA . ASP A 1 82 ? -5.480 -9.794 -8.748 1.00 97.38 82 ASP A CA 1
ATOM 583 C C . ASP A 1 82 ? -4.844 -8.413 -8.915 1.00 97.38 82 ASP A C 1
ATOM 585 O O . ASP A 1 82 ? -4.328 -8.094 -9.987 1.00 97.38 82 ASP A O 1
ATOM 589 N N . VAL A 1 83 ? -4.821 -7.613 -7.840 1.00 98.19 83 VAL A N 1
ATOM 590 C CA . VAL A 1 83 ? -4.242 -6.263 -7.834 1.00 98.19 83 VAL A CA 1
ATOM 591 C C . VAL A 1 83 ? -3.365 -6.042 -6.613 1.00 98.19 83 VAL A C 1
ATOM 593 O O . VAL A 1 83 ? -3.782 -6.259 -5.475 1.00 98.19 83 VAL A O 1
ATOM 596 N N . LEU A 1 84 ? -2.173 -5.514 -6.860 1.00 98.44 84 LEU A N 1
ATOM 597 C CA . LEU A 1 84 ? -1.277 -4.973 -5.852 1.00 98.44 84 LEU A CA 1
ATOM 598 C C . LEU A 1 84 ? -1.078 -3.476 -6.096 1.00 98.44 84 LEU A C 1
ATOM 600 O O . LEU A 1 84 ? -0.506 -3.084 -7.115 1.00 98.44 84 LEU A O 1
ATOM 604 N N . PHE A 1 85 ? -1.489 -2.643 -5.141 1.00 98.38 85 PHE A N 1
ATOM 605 C CA . PHE A 1 85 ? -0.995 -1.271 -5.068 1.00 98.38 85 PHE A CA 1
ATOM 606 C C . PHE A 1 85 ? 0.422 -1.301 -4.491 1.00 98.38 85 PHE A C 1
ATOM 608 O O . PHE A 1 85 ? 0.614 -1.718 -3.354 1.00 98.38 85 PHE A O 1
ATOM 615 N N . LEU A 1 86 ? 1.426 -0.919 -5.274 1.00 98.25 86 LEU A N 1
ATOM 616 C CA . LEU A 1 86 ? 2.835 -1.080 -4.921 1.00 98.25 86 LEU A CA 1
ATOM 617 C C . LEU A 1 86 ? 3.461 0.272 -4.565 1.00 98.25 86 LEU A C 1
ATOM 619 O O . LEU A 1 86 ? 3.546 1.128 -5.446 1.00 98.25 86 LEU A O 1
ATOM 623 N N . PRO A 1 87 ? 3.942 0.482 -3.330 1.00 97.75 87 PRO A N 1
ATOM 624 C CA . PRO A 1 87 ? 4.774 1.636 -3.018 1.00 97.75 87 PRO A CA 1
ATOM 625 C C . PRO A 1 87 ? 6.034 1.641 -3.888 1.00 97.75 87 PRO A C 1
ATOM 627 O O . PRO A 1 87 ? 6.749 0.639 -3.941 1.00 97.75 87 PRO A O 1
ATOM 630 N N . VAL A 1 88 ? 6.293 2.751 -4.587 1.00 97.25 88 VAL A N 1
ATOM 631 C CA . VAL A 1 88 ? 7.483 2.905 -5.453 1.00 97.25 88 VAL A CA 1
ATOM 632 C C . VAL A 1 88 ? 8.388 4.075 -5.068 1.00 97.25 88 VAL A C 1
ATOM 634 O O . VAL A 1 88 ? 9.463 4.230 -5.647 1.00 97.25 88 VAL A O 1
ATOM 637 N N . SER A 1 89 ? 7.978 4.891 -4.098 1.00 96.25 89 SER A N 1
ATOM 638 C CA . SER A 1 89 ? 8.791 5.969 -3.537 1.00 96.25 89 SER A CA 1
ATOM 639 C C . SER A 1 89 ? 8.591 6.068 -2.029 1.00 96.25 89 SER A C 1
ATOM 641 O O . SER A 1 89 ? 7.585 5.626 -1.476 1.00 96.25 89 SER A O 1
ATOM 643 N N . GLY A 1 90 ? 9.582 6.642 -1.361 1.00 94.19 90 GLY A N 1
ATOM 644 C CA . GLY A 1 90 ? 9.591 6.844 0.077 1.00 94.19 90 GLY A CA 1
ATOM 645 C C . GLY A 1 90 ? 11.014 6.826 0.632 1.00 94.19 90 GLY A C 1
ATOM 646 O O . GLY A 1 90 ? 11.880 6.130 0.100 1.00 94.19 90 GLY A O 1
ATOM 647 N N . PRO A 1 91 ? 11.281 7.550 1.732 1.00 91.94 91 PRO A N 1
ATOM 648 C CA . PRO A 1 91 ? 12.622 7.647 2.316 1.00 91.94 91 PRO A CA 1
ATOM 649 C C . PRO A 1 91 ? 13.117 6.335 2.950 1.00 91.94 91 PRO A C 1
ATOM 651 O O . PRO A 1 91 ? 14.259 6.266 3.394 1.00 91.94 91 PRO A O 1
ATOM 654 N N . TRP A 1 92 ? 12.259 5.317 3.019 1.00 92.69 92 TRP A N 1
ATOM 655 C CA . TRP A 1 92 ? 12.493 4.035 3.680 1.00 92.69 92 TRP A CA 1
ATOM 656 C C . TRP A 1 92 ? 12.828 2.887 2.721 1.00 92.69 92 TRP A C 1
ATOM 658 O O . TRP A 1 92 ? 13.277 1.838 3.176 1.00 92.69 92 TRP A O 1
ATOM 668 N N . MET A 1 93 ? 12.585 3.037 1.414 1.00 93.94 93 MET A N 1
ATOM 669 C CA . MET A 1 93 ? 12.566 1.890 0.502 1.00 93.94 93 MET A CA 1
ATOM 670 C C . MET A 1 93 ? 13.708 1.865 -0.508 1.00 93.94 93 MET A C 1
ATOM 672 O O . MET A 1 93 ? 14.215 2.899 -0.947 1.00 93.94 93 MET A O 1
ATOM 676 N N . ARG A 1 94 ? 14.040 0.656 -0.971 1.00 93.25 94 ARG A N 1
ATOM 677 C CA . ARG A 1 94 ? 14.787 0.436 -2.213 1.00 93.25 94 ARG A CA 1
ATOM 678 C C . ARG A 1 94 ? 13.855 -0.155 -3.264 1.00 93.25 94 ARG A C 1
ATOM 680 O O . ARG A 1 94 ? 12.953 -0.924 -2.952 1.00 93.25 94 ARG A O 1
ATOM 687 N N . TYR A 1 95 ? 14.135 0.119 -4.535 1.00 93.19 95 TYR A N 1
ATOM 688 C CA . TYR A 1 95 ? 13.388 -0.471 -5.655 1.00 93.19 95 TYR A CA 1
ATOM 689 C C . TYR A 1 95 ? 13.456 -2.001 -5.676 1.00 93.19 95 TYR A C 1
ATOM 691 O O . TYR A 1 95 ? 12.473 -2.647 -6.020 1.00 93.19 95 TYR A O 1
ATOM 699 N N . ALA A 1 96 ? 14.587 -2.578 -5.259 1.00 95.12 96 ALA A N 1
ATOM 700 C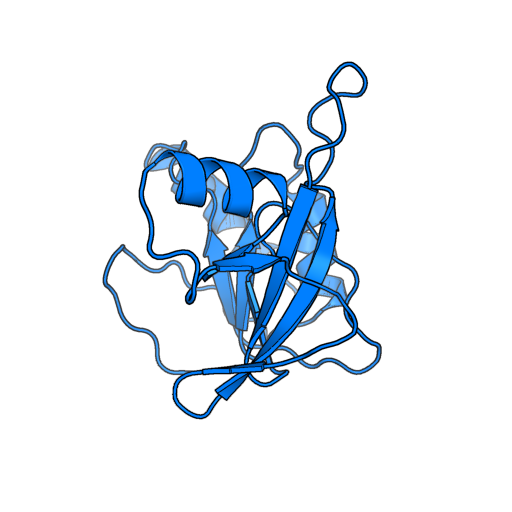 CA . ALA A 1 96 ? 14.736 -4.025 -5.147 1.00 95.12 96 ALA A CA 1
ATOM 701 C C . ALA A 1 96 ? 13.693 -4.641 -4.199 1.00 95.12 96 ALA A C 1
ATOM 703 O O . ALA A 1 96 ? 13.111 -5.659 -4.545 1.00 95.12 96 ALA A O 1
ATOM 704 N N . ASP A 1 97 ? 13.380 -3.980 -3.079 1.00 96.00 97 ASP A N 1
ATOM 705 C CA . ASP A 1 97 ? 12.405 -4.488 -2.105 1.00 96.00 97 ASP A CA 1
ATOM 706 C C . ASP A 1 97 ? 10.992 -4.559 -2.719 1.00 96.00 97 ASP A C 1
ATOM 708 O O . ASP A 1 97 ? 10.256 -5.519 -2.497 1.00 96.00 97 ASP A O 1
ATOM 712 N N . ALA A 1 98 ? 10.637 -3.594 -3.576 1.00 97.06 98 ALA A N 1
ATOM 713 C CA . ALA A 1 98 ? 9.378 -3.612 -4.319 1.00 97.06 98 ALA A CA 1
ATOM 714 C C . ALA A 1 98 ? 9.333 -4.728 -5.378 1.00 97.06 98 ALA A C 1
ATOM 716 O O . ALA A 1 98 ? 8.315 -5.409 -5.507 1.00 97.06 98 ALA A O 1
ATOM 717 N N . VAL A 1 99 ? 10.428 -4.952 -6.117 1.00 97.12 99 VAL A N 1
ATOM 718 C CA . VAL A 1 99 ? 10.525 -6.057 -7.093 1.00 97.12 99 VAL A CA 1
ATOM 719 C C . VAL A 1 99 ? 10.458 -7.413 -6.392 1.00 97.12 99 VAL A C 1
ATOM 721 O O . VAL A 1 99 ? 9.741 -8.302 -6.855 1.00 97.12 99 VAL A O 1
ATOM 724 N N . ASP A 1 100 ? 11.154 -7.568 -5.266 1.00 97.31 100 ASP A N 1
ATOM 725 C CA . ASP A 1 100 ? 11.135 -8.783 -4.453 1.00 97.31 100 ASP A CA 1
ATOM 726 C C . ASP A 1 100 ? 9.720 -9.056 -3.930 1.00 97.31 100 ASP A C 1
ATOM 728 O O . ASP A 1 100 ? 9.233 -10.187 -4.012 1.00 97.31 100 ASP A O 1
ATOM 732 N N . TYR A 1 101 ? 9.008 -8.014 -3.489 1.00 97.50 101 TYR A N 1
ATOM 733 C CA . TYR A 1 101 ? 7.628 -8.139 -3.029 1.00 97.50 101 TYR A CA 1
ATOM 734 C C . TYR A 1 101 ? 6.669 -8.572 -4.147 1.00 97.50 101 TYR A C 1
ATOM 736 O O . TYR A 1 101 ? 5.874 -9.497 -3.960 1.00 97.50 101 TYR A O 1
ATOM 744 N N . VAL A 1 102 ? 6.774 -7.977 -5.341 1.00 98.00 102 VAL A N 1
ATOM 745 C CA . VAL A 1 102 ? 6.001 -8.412 -6.520 1.00 98.00 102 VAL A CA 1
ATOM 746 C C . VAL A 1 102 ? 6.366 -9.844 -6.917 1.00 98.00 102 VAL A C 1
ATOM 748 O O . VAL A 1 102 ? 5.493 -10.633 -7.272 1.00 98.00 102 VAL A O 1
ATOM 751 N N . THR A 1 103 ? 7.643 -10.213 -6.828 1.00 96.94 103 THR A N 1
ATOM 752 C CA . THR A 1 103 ? 8.116 -11.563 -7.159 1.00 96.94 103 THR A CA 1
ATOM 753 C C . THR A 1 103 ? 7.555 -12.612 -6.202 1.00 96.94 103 THR A C 1
ATOM 755 O O . THR A 1 103 ? 7.156 -13.688 -6.651 1.00 96.94 103 THR A O 1
ATOM 758 N N . ALA A 1 104 ? 7.482 -12.292 -4.909 1.00 95.94 104 ALA A N 1
ATOM 759 C CA . ALA A 1 104 ? 6.934 -13.169 -3.882 1.00 95.94 104 ALA A CA 1
ATOM 760 C C . ALA A 1 104 ? 5.405 -13.312 -3.976 1.00 95.94 104 ALA A C 1
ATOM 762 O O . ALA A 1 104 ? 4.879 -14.402 -3.764 1.00 95.94 104 ALA A O 1
ATOM 763 N N . THR A 1 105 ? 4.694 -12.231 -4.308 1.00 96.56 105 THR A N 1
ATOM 764 C CA . THR A 1 105 ? 3.217 -12.191 -4.294 1.00 96.56 105 THR A CA 1
ATOM 765 C C . THR A 1 105 ? 2.567 -12.484 -5.648 1.00 96.56 105 THR A C 1
ATOM 767 O O . THR A 1 105 ? 1.400 -12.864 -5.692 1.00 96.56 105 THR A O 1
ATOM 770 N N . ARG A 1 106 ? 3.316 -12.339 -6.749 1.00 96.38 106 ARG A N 1
ATOM 771 C CA . ARG A 1 106 ? 2.913 -12.604 -8.143 1.00 96.38 106 ARG A CA 1
ATOM 772 C C . ARG A 1 106 ? 1.504 -12.095 -8.514 1.00 96.38 106 ARG A C 1
ATOM 774 O O . ARG A 1 106 ? 0.694 -12.887 -9.001 1.00 96.38 106 ARG A O 1
ATOM 781 N N . PRO A 1 107 ? 1.199 -10.801 -8.314 1.00 97.56 107 PRO A N 1
ATOM 782 C CA . PRO A 1 107 ? -0.113 -10.253 -8.634 1.00 97.56 107 PRO A CA 1
ATOM 783 C C . PRO A 1 107 ? -0.403 -10.271 -10.142 1.00 97.56 107 PRO A C 1
ATOM 785 O O . PRO A 1 107 ? 0.515 -10.193 -10.961 1.00 97.56 107 PRO A O 1
ATOM 788 N N . GLY A 1 108 ? -1.683 -10.287 -10.523 1.00 97.19 108 GLY A N 1
ATOM 789 C CA . GLY A 1 108 ? -2.097 -10.119 -11.923 1.00 97.19 108 GLY A CA 1
ATOM 790 C C . GLY A 1 108 ? -1.845 -8.705 -12.472 1.00 97.19 108 GLY A C 1
ATOM 791 O O . GLY A 1 108 ? -1.484 -8.531 -13.643 1.00 97.19 108 GLY A O 1
ATOM 792 N N . LEU A 1 109 ? -2.020 -7.689 -11.625 1.00 97.88 109 LEU A N 1
ATOM 793 C CA . LEU A 1 109 ? -1.806 -6.275 -11.921 1.00 97.88 109 LEU A CA 1
ATOM 794 C C . LEU A 1 109 ? -1.062 -5.580 -10.774 1.00 97.88 109 LEU A C 1
ATOM 796 O O . LEU A 1 109 ? -1.445 -5.683 -9.613 1.00 97.88 109 LEU A O 1
ATOM 800 N N . VAL A 1 110 ? -0.048 -4.796 -11.122 1.00 98.44 110 VAL A N 1
ATOM 801 C CA . VAL A 1 110 ? 0.638 -3.850 -10.243 1.00 98.44 110 VAL A CA 1
ATOM 802 C C . VAL A 1 110 ? 0.217 -2.431 -10.607 1.00 98.44 110 VAL A C 1
ATOM 804 O O . VAL A 1 110 ? 0.347 -2.018 -11.762 1.00 98.44 110 VAL A O 1
ATOM 807 N N . VAL A 1 111 ? -0.238 -1.676 -9.608 1.00 97.94 111 VAL A N 1
ATOM 808 C CA . VAL A 1 111 ? -0.515 -0.239 -9.709 1.00 97.94 111 VAL A CA 1
ATOM 809 C C . VAL A 1 111 ? 0.456 0.505 -8.789 1.00 97.94 111 VAL A C 1
ATOM 811 O O . VAL A 1 111 ? 0.367 0.331 -7.574 1.00 97.94 111 VAL A O 1
ATOM 814 N N . PRO A 1 112 ? 1.396 1.314 -9.306 1.00 97.56 112 PRO A N 1
ATOM 815 C CA . PRO A 1 112 ? 2.301 2.074 -8.453 1.00 97.56 112 PRO A CA 1
ATOM 816 C C . PRO A 1 112 ? 1.548 3.127 -7.632 1.00 97.56 112 PRO A C 1
ATOM 818 O O . PRO A 1 112 ? 0.661 3.808 -8.146 1.00 97.56 112 PRO A O 1
ATOM 821 N N . ILE A 1 113 ? 1.937 3.266 -6.367 1.00 97.31 113 ILE A N 1
ATOM 822 C CA . ILE A 1 113 ? 1.477 4.295 -5.427 1.00 97.31 113 ILE A CA 1
ATOM 823 C C . ILE A 1 113 ? 2.680 4.930 -4.713 1.00 97.31 113 ILE A C 1
ATOM 825 O O . ILE A 1 113 ? 3.829 4.540 -4.928 1.00 97.31 113 ILE A O 1
ATOM 829 N N . HIS A 1 114 ? 2.408 5.868 -3.802 1.00 96.25 114 HIS A N 1
ATOM 830 C CA . HIS A 1 114 ? 3.415 6.551 -2.979 1.00 96.25 114 HIS A CA 1
ATOM 831 C C . HIS A 1 114 ? 4.381 7.475 -3.729 1.00 96.25 114 HIS A C 1
ATOM 833 O O . HIS A 1 114 ? 5.335 7.947 -3.136 1.00 96.25 114 HIS A O 1
ATOM 839 N N . ASP A 1 115 ? 4.113 7.804 -4.987 1.00 95.31 115 ASP A N 1
ATOM 840 C CA . ASP A 1 115 ? 4.974 8.603 -5.864 1.00 95.31 115 ASP A CA 1
ATOM 841 C C . ASP A 1 115 ? 4.576 10.089 -5.958 1.00 95.31 115 ASP A C 1
ATOM 843 O O . ASP A 1 115 ? 5.050 10.812 -6.834 1.00 95.31 115 ASP A O 1
ATOM 847 N N . GLY A 1 116 ? 3.679 10.557 -5.084 1.00 94.31 116 GLY A N 1
ATOM 848 C CA . GLY A 1 116 ? 3.212 11.950 -5.068 1.00 94.31 116 GLY A CA 1
ATOM 849 C C . GLY A 1 116 ? 4.289 12.968 -4.670 1.00 94.31 116 GLY A C 1
ATOM 850 O O . GLY A 1 116 ? 4.116 14.165 -4.889 1.00 94.31 116 GLY A O 1
ATOM 851 N N . ASP A 1 117 ? 5.395 12.499 -4.096 1.00 94.38 117 ASP A N 1
ATOM 852 C CA . ASP A 1 117 ? 6.606 13.264 -3.796 1.00 94.38 117 ASP A CA 1
ATOM 853 C C . ASP A 1 117 ? 7.526 13.440 -5.019 1.00 94.38 117 ASP A C 1
ATOM 855 O O . ASP A 1 117 ? 8.454 14.252 -4.985 1.00 94.38 117 ASP A O 1
ATOM 859 N N . LEU A 1 118 ? 7.274 12.708 -6.108 1.00 95.25 118 LEU A N 1
ATOM 860 C CA . LEU A 1 118 ? 8.093 12.727 -7.312 1.00 95.25 118 LEU A CA 1
ATOM 861 C C . LEU A 1 118 ? 7.549 13.700 -8.363 1.00 95.25 118 LEU A C 1
ATOM 863 O O . LEU A 1 118 ? 6.347 13.856 -8.572 1.00 95.25 118 LEU A O 1
ATOM 867 N N . ASN A 1 119 ? 8.470 14.312 -9.107 1.00 96.69 119 ASN A N 1
ATOM 868 C CA . ASN A 1 119 ? 8.132 14.967 -10.369 1.00 96.69 119 ASN A CA 1
ATOM 869 C C . ASN A 1 119 ? 7.969 13.927 -11.499 1.00 96.69 119 ASN A C 1
ATOM 871 O O . ASN A 1 119 ? 8.188 12.729 -11.312 1.00 96.69 119 ASN A O 1
ATOM 875 N N . GLU A 1 120 ? 7.639 14.386 -12.706 1.00 95.44 120 GLU A N 1
ATOM 876 C CA . GLU A 1 120 ? 7.441 13.515 -13.876 1.00 95.44 120 GLU A CA 1
ATOM 877 C C . GLU A 1 120 ? 8.661 12.642 -14.207 1.00 95.44 120 GLU A C 1
ATOM 879 O O . GLU A 1 120 ? 8.519 11.473 -14.574 1.00 95.44 120 GLU A O 1
ATOM 884 N N . MET A 1 121 ? 9.871 13.183 -14.045 1.00 97.31 121 MET A N 1
ATOM 885 C CA . MET A 1 121 ? 11.106 12.436 -14.279 1.00 97.31 121 MET A CA 1
ATOM 886 C C . MET A 1 121 ? 11.280 11.319 -13.244 1.00 97.31 121 MET A C 1
ATOM 888 O O . MET A 1 121 ? 11.613 10.195 -13.612 1.00 97.31 121 MET A O 1
ATOM 892 N N . GLY A 1 122 ? 11.016 11.606 -11.966 1.00 96.00 122 GLY A N 1
ATOM 893 C CA . GLY A 1 122 ? 11.043 10.607 -10.898 1.00 96.00 122 GLY A CA 1
ATOM 894 C C . GLY A 1 122 ? 10.005 9.508 -11.121 1.00 96.00 122 GLY A C 1
ATOM 895 O O . GLY A 1 122 ? 10.337 8.330 -11.025 1.00 96.00 122 GLY A O 1
ATOM 896 N N . ARG A 1 123 ? 8.781 9.873 -11.525 1.00 95.88 123 ARG A N 1
ATOM 897 C CA . ARG A 1 123 ? 7.742 8.904 -11.909 1.00 95.88 123 ARG A CA 1
ATOM 898 C C . ARG A 1 123 ? 8.199 8.005 -13.056 1.00 95.88 123 ARG A C 1
ATOM 900 O O . ARG A 1 123 ? 8.127 6.785 -12.938 1.00 95.88 123 ARG A O 1
ATOM 907 N N . THR A 1 124 ? 8.767 8.596 -14.108 1.00 95.62 124 THR A N 1
ATOM 908 C CA . THR A 1 124 ? 9.329 7.851 -15.248 1.00 95.62 124 THR A CA 1
ATOM 909 C C . THR A 1 124 ? 10.416 6.868 -14.807 1.00 95.62 124 THR A C 1
ATOM 911 O O . THR A 1 124 ? 10.483 5.756 -15.323 1.00 95.62 124 THR A O 1
ATOM 914 N N . LEU A 1 125 ? 11.256 7.250 -13.839 1.00 94.94 125 LEU A N 1
ATOM 915 C CA . LEU A 1 125 ? 12.277 6.367 -13.279 1.00 94.94 125 LEU A CA 1
ATOM 916 C C . LEU A 1 125 ? 11.653 5.199 -12.502 1.00 94.94 125 LEU A C 1
ATOM 918 O O . LEU A 1 125 ? 12.029 4.055 -12.737 1.00 94.94 125 LEU A O 1
ATOM 922 N N . THR A 1 126 ? 10.676 5.459 -11.626 1.00 95.56 126 THR A N 1
ATOM 923 C CA . THR A 1 126 ? 9.971 4.384 -10.903 1.00 95.56 126 THR A CA 1
ATOM 924 C C . THR A 1 126 ? 9.238 3.432 -11.848 1.00 95.56 126 THR A C 1
ATOM 926 O O . THR A 1 126 ? 9.213 2.232 -11.597 1.00 95.56 126 THR A O 1
ATOM 929 N N . ASP A 1 127 ? 8.710 3.924 -12.974 1.00 96.19 127 ASP A N 1
ATOM 930 C CA . ASP A 1 127 ? 8.012 3.097 -13.968 1.00 96.19 127 ASP A CA 1
ATOM 931 C C . ASP A 1 127 ? 8.935 2.081 -14.653 1.00 96.19 127 ASP A C 1
ATOM 933 O O . ASP A 1 127 ? 8.467 1.059 -15.158 1.00 96.19 127 ASP A O 1
ATOM 937 N N . GLN A 1 128 ? 10.257 2.288 -14.614 1.00 94.56 128 GLN A N 1
ATOM 938 C CA . GLN A 1 128 ? 11.219 1.302 -15.113 1.00 94.56 128 GLN A CA 1
ATOM 939 C C . GLN A 1 128 ? 11.196 -0.007 -14.311 1.00 94.56 128 GLN A C 1
ATOM 941 O O . GLN A 1 128 ? 11.620 -1.036 -14.839 1.00 94.56 128 GLN A O 1
ATOM 946 N N . LEU A 1 129 ? 10.639 -0.004 -13.088 1.00 94.00 129 LEU A N 1
ATOM 947 C CA . LEU A 1 129 ? 10.362 -1.220 -12.315 1.00 94.00 129 LEU A CA 1
ATOM 948 C C . LEU A 1 129 ? 9.578 -2.249 -13.129 1.00 94.00 129 LEU A C 1
ATOM 950 O O . LEU A 1 129 ? 9.837 -3.439 -12.982 1.00 94.00 129 LEU A O 1
ATOM 954 N N . ALA A 1 130 ? 8.679 -1.809 -14.017 1.00 96.06 130 ALA A N 1
ATOM 955 C CA . ALA A 1 130 ? 7.892 -2.690 -14.876 1.00 96.06 130 ALA A CA 1
ATOM 956 C C . ALA A 1 130 ? 8.766 -3.668 -15.680 1.00 96.06 130 ALA A C 1
ATOM 958 O O . ALA A 1 130 ? 8.393 -4.824 -15.854 1.00 96.06 130 ALA A O 1
ATOM 959 N N . GLY A 1 131 ? 9.948 -3.228 -16.129 1.00 96.06 131 GLY A N 1
ATOM 960 C CA . GLY A 1 131 ? 10.893 -4.063 -16.875 1.00 96.06 131 GLY A CA 1
ATOM 961 C C . GLY A 1 131 ? 11.675 -5.063 -16.018 1.00 96.06 131 GLY A C 1
ATOM 962 O O . GLY A 1 131 ? 12.364 -5.917 -16.569 1.00 96.06 131 GLY A O 1
ATOM 963 N N . LEU A 1 132 ? 11.591 -4.956 -14.690 1.00 95.75 132 LEU A N 1
ATOM 964 C CA . LEU A 1 132 ? 12.239 -5.855 -13.730 1.00 95.75 132 LEU A CA 1
ATOM 965 C C . LEU A 1 132 ? 11.271 -6.894 -13.152 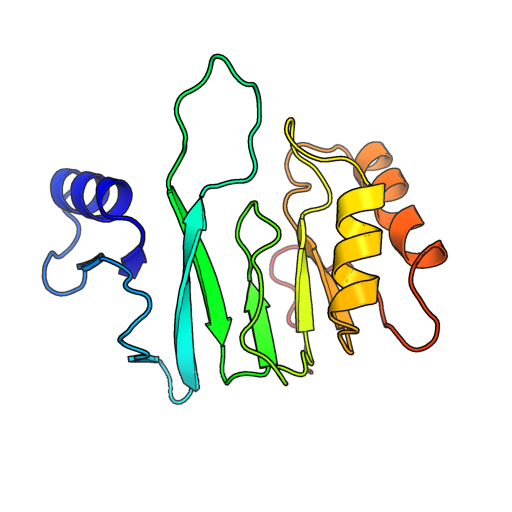1.00 95.75 132 LEU A C 1
ATOM 967 O O . LEU A 1 132 ? 11.707 -7.807 -12.450 1.00 95.75 132 LEU A O 1
ATOM 971 N N . LEU A 1 133 ? 9.967 -6.753 -13.408 1.00 96.44 133 LEU A N 1
ATOM 972 C CA . LEU A 1 133 ? 8.962 -7.665 -12.875 1.00 96.44 133 LEU A CA 1
ATOM 973 C C . LEU A 1 133 ? 9.000 -9.020 -13.600 1.00 96.44 133 LEU A C 1
ATOM 975 O O . LEU A 1 133 ? 9.302 -9.076 -14.796 1.00 96.44 133 LEU A O 1
ATOM 979 N N . PRO A 1 134 ? 8.647 -10.119 -12.910 1.00 95.06 134 PRO A N 1
ATOM 980 C CA . PRO A 1 134 ? 8.444 -11.410 -13.554 1.00 95.06 134 PRO A CA 1
ATOM 981 C C . PRO A 1 134 ? 7.460 -11.351 -14.731 1.00 95.06 134 PRO A C 1
ATOM 983 O O . PRO A 1 134 ? 6.487 -10.595 -14.713 1.00 95.06 134 PRO A O 1
ATOM 986 N N . GLU A 1 135 ? 7.662 -12.227 -15.718 1.00 95.44 135 GLU A N 1
ATOM 987 C CA . GLU A 1 135 ? 6.744 -12.358 -16.852 1.00 95.44 135 GLU A CA 1
ATOM 988 C C . GLU A 1 135 ? 5.300 -12.646 -16.406 1.00 95.44 135 GLU A C 1
ATOM 990 O O . GLU A 1 135 ? 5.050 -13.358 -15.426 1.00 95.44 135 GLU A O 1
ATOM 995 N N . GLY A 1 136 ? 4.345 -12.110 -17.171 1.00 93.94 136 GLY A N 1
ATOM 996 C CA . GLY A 1 136 ? 2.908 -12.288 -16.948 1.00 93.94 136 GLY A CA 1
ATOM 997 C C . GLY A 1 136 ? 2.274 -11.276 -15.989 1.00 93.94 136 GLY A C 1
ATOM 998 O O . GLY A 1 136 ? 1.050 -11.228 -15.909 1.00 93.94 136 GLY A O 1
ATOM 999 N N . ILE A 1 137 ? 3.069 -10.442 -15.313 1.00 97.25 137 ILE A N 1
ATOM 1000 C CA . ILE A 1 137 ? 2.567 -9.384 -14.430 1.00 97.25 137 ILE A CA 1
ATOM 1001 C C . ILE A 1 137 ? 2.317 -8.117 -15.247 1.00 97.25 137 ILE A C 1
ATOM 1003 O O . ILE A 1 137 ? 3.220 -7.600 -15.908 1.00 97.25 137 ILE A O 1
ATOM 1007 N N . ARG A 1 138 ? 1.089 -7.588 -15.203 1.00 96.81 138 ARG A N 1
ATOM 1008 C CA . ARG A 1 138 ? 0.794 -6.279 -15.800 1.00 96.81 138 ARG A CA 1
ATOM 1009 C C . ARG A 1 138 ? 1.231 -5.173 -14.850 1.00 96.81 138 ARG A C 1
ATOM 1011 O O . ARG A 1 138 ? 0.955 -5.249 -13.660 1.00 96.81 138 ARG A O 1
ATOM 1018 N N . TYR A 1 139 ? 1.839 -4.118 -15.379 1.00 97.56 139 TYR A N 1
ATOM 1019 C CA . TYR A 1 139 ? 2.119 -2.888 -14.642 1.00 97.56 139 TYR A CA 1
ATOM 1020 C C . TYR A 1 139 ? 1.336 -1.744 -15.278 1.00 97.56 139 TYR A C 1
ATOM 1022 O O . TYR A 1 139 ? 1.445 -1.519 -16.485 1.00 97.56 139 TYR A O 1
ATOM 1030 N N . GLN A 1 140 ? 0.539 -1.033 -14.486 1.00 96.19 140 GLN A N 1
ATOM 1031 C CA . GLN A 1 140 ? -0.260 0.082 -14.975 1.00 96.19 140 GLN A CA 1
ATOM 1032 C C . GLN A 1 140 ? -0.286 1.212 -13.959 1.00 96.19 140 GLN A C 1
ATOM 1034 O O . GLN A 1 140 ? -0.912 1.119 -12.906 1.00 96.19 140 GLN A O 1
ATOM 1039 N N . ARG A 1 141 ? 0.328 2.331 -14.333 1.00 94.81 141 ARG A N 1
ATOM 1040 C CA . ARG A 1 141 ? 0.122 3.597 -13.646 1.00 94.81 141 ARG A CA 1
ATOM 1041 C C . ARG A 1 141 ? -1.279 4.132 -13.928 1.00 94.81 141 ARG A C 1
ATOM 1043 O O . ARG A 1 141 ? -1.721 4.139 -15.076 1.00 94.81 141 ARG A O 1
ATOM 1050 N N . LEU A 1 142 ? -1.953 4.598 -12.882 1.00 94.44 142 LEU A N 1
ATOM 1051 C CA . LEU A 1 142 ? -3.252 5.256 -12.976 1.00 94.44 142 LEU A CA 1
ATOM 1052 C C . LEU A 1 142 ? -3.097 6.729 -12.612 1.00 94.44 142 LEU A C 1
ATOM 1054 O O . LEU A 1 142 ? -2.513 7.056 -11.579 1.00 94.44 142 LEU A O 1
ATOM 1058 N N . ASP A 1 143 ? -3.633 7.617 -13.444 1.00 90.75 143 ASP A N 1
ATOM 1059 C CA . ASP A 1 143 ? -3.764 9.021 -13.070 1.00 90.75 143 ASP A CA 1
ATOM 1060 C C . ASP A 1 143 ? -4.925 9.198 -12.087 1.00 90.75 143 ASP A C 1
ATOM 1062 O O . ASP A 1 143 ? -5.899 8.439 -12.102 1.00 90.75 143 ASP A O 1
ATOM 1066 N N . SER A 1 144 ? -4.839 10.219 -11.234 1.00 88.19 144 SER A N 1
ATOM 1067 C CA . SER A 1 144 ? -5.857 10.480 -10.213 1.00 88.19 144 SER A CA 1
ATOM 1068 C C . SER A 1 144 ? -7.259 10.587 -10.824 1.00 88.19 144 SER A C 1
ATOM 1070 O O . SER A 1 144 ? -7.467 11.275 -11.822 1.00 88.19 144 SER A O 1
ATOM 1072 N N . GLY A 1 145 ? -8.222 9.878 -10.230 1.00 90.12 145 GLY A N 1
ATOM 1073 C CA . GLY A 1 145 ? -9.603 9.806 -10.717 1.00 90.12 145 GLY A CA 1
ATOM 1074 C C . GLY A 1 145 ? -9.835 8.840 -11.885 1.00 90.12 145 GLY A C 1
ATOM 1075 O O . GLY A 1 145 ? -10.986 8.656 -12.279 1.00 90.12 145 GLY A O 1
ATOM 1076 N N . THR A 1 146 ? -8.794 8.194 -12.419 1.00 92.19 146 THR A N 1
ATOM 1077 C CA . THR A 1 146 ? -8.938 7.197 -13.489 1.00 92.19 146 THR A CA 1
ATOM 1078 C C . THR A 1 146 ? -9.425 5.865 -12.912 1.00 92.19 146 THR A C 1
ATOM 1080 O O . THR A 1 146 ? -8.723 5.274 -12.088 1.00 92.19 146 THR A O 1
ATOM 1083 N N . PRO A 1 147 ? -10.598 5.354 -13.328 1.00 91.38 147 PRO A N 1
ATOM 1084 C CA . PRO A 1 147 ? -11.059 4.042 -12.899 1.00 91.38 147 PRO A CA 1
ATOM 1085 C C . PRO A 1 147 ? -10.274 2.925 -13.598 1.00 91.38 147 PRO A C 1
ATOM 1087 O O . PRO A 1 147 ? -9.840 3.066 -14.742 1.00 91.38 147 PRO A O 1
ATOM 1090 N N . VAL A 1 148 ? -10.163 1.779 -12.929 1.00 88.44 148 VAL A N 1
ATOM 1091 C CA . VAL A 1 148 ? -9.637 0.535 -13.500 1.00 88.44 148 VAL A CA 1
ATOM 1092 C C . VAL A 1 148 ? -10.633 -0.593 -13.250 1.00 88.44 148 VAL A C 1
ATOM 1094 O O . VAL A 1 148 ? -11.271 -0.647 -12.200 1.00 88.44 148 VAL A O 1
ATOM 1097 N N . THR A 1 149 ? -10.786 -1.481 -14.229 1.00 86.50 149 THR A N 1
ATOM 1098 C CA . THR A 1 149 ? -11.579 -2.708 -14.099 1.00 86.50 149 THR A CA 1
ATOM 1099 C C . THR A 1 149 ? -10.629 -3.890 -14.136 1.00 86.50 149 THR A C 1
ATOM 1101 O O . THR A 1 149 ? -9.764 -3.964 -15.015 1.00 86.50 149 THR A O 1
ATOM 1104 N N . VAL A 1 150 ? -10.781 -4.775 -13.159 1.00 79.44 150 VAL A N 1
ATOM 1105 C CA . VAL A 1 150 ? -9.932 -5.944 -12.930 1.00 79.44 150 VAL A CA 1
ATOM 1106 C C . VAL A 1 150 ? -10.784 -7.190 -12.833 1.00 79.44 150 VAL A C 1
ATOM 1108 O O . VAL A 1 150 ? -11.907 -7.079 -12.288 1.00 79.44 150 VAL A O 1
#

pLDDT: mean 94.04, std 3.93, range [76.81, 98.44]

Organism: NCBI:txid236511